Protein AF-A0ABD5DUY5-F1 (afdb_monomer_lite)

Secondary structure (DSSP, 8-state):
----TT-STHHHHHHHHHHHHHTT----HHHHHHHHHTTT-HHHHHHH-S-GGGHHHHHHHHHHHHHHHHHHHHHHHHH------EE--STTHHHHHHHHHHHHT--GGGEE-

InterPro domains:
  IPR048345 Plasmid segregation protein ParM, C-terminal domain [PF21523] (1-112)

Sequence (113 aa):
IYGDPKLGVSLVTDAVKLALARANTDTSSYNVDQIIINRHDEEYLTDNINDPDAVSEVKKVSNNSIERLTTRVLTPIDSFKGYSHAIVIGGGAPLVADAIRERMGLREDRFVV

pLDDT: mean 89.96, std 4.48, range [67.94, 95.25]

Organism: Acinetobacter baumannii (NCBI:txid470)

Foldseek 3Di:
DDDDPVADCVQLLVQLCVLLVVLVNNDDSVLSVVCLVCLVPPVVLCVRRPHNVSNVVSSVSNVVSLVVSQVVVVVVVVVDDDDQAEEQDDPCCVSHLVVSCVSVVHDPVRYHD

Radius of gyration: 15.84 Å; chains: 1; bounding box: 36×28×42 Å

Structure (mmCIF, N/CA/C/O backbone):
data_AF-A0ABD5DUY5-F1
#
_entry.id   AF-A0ABD5DUY5-F1
#
loop_
_atom_site.group_PDB
_atom_site.id
_atom_site.type_symbol
_atom_site.label_atom_id
_atom_site.label_alt_id
_atom_site.label_comp_id
_atom_site.label_asym_id
_atom_site.label_entity_id
_atom_site.label_seq_id
_atom_site.pdbx_PDB_ins_code
_atom_site.Cartn_x
_atom_site.Cartn_y
_atom_site.Cartn_z
_atom_site.occupancy
_atom_site.B_iso_or_equiv
_atom_site.auth_seq_id
_atom_site.auth_comp_id
_atom_site.auth_asym_id
_atom_site.auth_atom_id
_atom_site.pdbx_PDB_model_num
ATOM 1 N N . ILE A 1 1 ? -10.589 12.488 16.205 1.00 67.94 1 ILE A N 1
ATOM 2 C CA . ILE A 1 1 ? -10.183 12.048 14.848 1.00 67.94 1 ILE A CA 1
ATOM 3 C C . ILE A 1 1 ? -8.667 12.167 14.786 1.00 67.94 1 ILE A C 1
ATOM 5 O O . ILE A 1 1 ? -8.163 13.215 15.168 1.00 67.94 1 ILE A O 1
ATOM 9 N N . TYR A 1 2 ? -7.959 11.097 14.419 1.00 81.44 2 TYR A N 1
ATOM 10 C CA . TYR A 1 2 ? -6.500 11.086 14.252 1.00 81.44 2 TYR A CA 1
ATOM 11 C C . TYR A 1 2 ? -6.181 11.045 12.759 1.00 81.44 2 TYR A C 1
ATOM 13 O O . TYR A 1 2 ? -6.831 10.305 12.025 1.00 81.44 2 TYR A O 1
ATOM 21 N N . GLY A 1 3 ? -5.205 11.831 12.316 1.00 82.06 3 GLY A N 1
ATOM 22 C CA . GLY A 1 3 ? -4.737 11.828 10.936 1.00 82.06 3 GLY A CA 1
ATOM 23 C C . GLY A 1 3 ? -3.261 12.191 10.885 1.00 82.06 3 GLY A C 1
ATOM 24 O O . GLY A 1 3 ? -2.839 13.141 11.544 1.00 82.06 3 GLY A O 1
ATOM 25 N N . ASP A 1 4 ? -2.492 11.435 10.107 1.00 84.94 4 ASP A N 1
ATOM 26 C CA . ASP A 1 4 ? -1.086 11.721 9.833 1.00 84.94 4 ASP A CA 1
ATOM 27 C C . ASP A 1 4 ? -0.924 12.039 8.335 1.00 84.94 4 ASP A C 1
ATOM 29 O O . ASP A 1 4 ? -0.970 11.129 7.507 1.00 84.94 4 ASP A O 1
ATOM 33 N N . PRO A 1 5 ? -0.735 13.316 7.954 1.00 82.88 5 PRO A N 1
ATOM 34 C CA . PRO A 1 5 ? -0.595 13.709 6.553 1.00 82.88 5 PRO A CA 1
ATOM 35 C C . PRO A 1 5 ? 0.732 13.254 5.926 1.00 82.88 5 PRO A C 1
ATOM 37 O O . PRO A 1 5 ? 0.913 13.383 4.719 1.00 82.88 5 PRO A O 1
ATOM 40 N N . LYS A 1 6 ? 1.681 12.743 6.722 1.00 81.75 6 LYS A N 1
ATOM 41 C CA . LYS A 1 6 ? 2.965 12.213 6.237 1.00 81.75 6 LYS A CA 1
ATOM 42 C C . LYS A 1 6 ? 2.881 10.726 5.888 1.00 81.75 6 LYS A C 1
ATOM 44 O O . LYS A 1 6 ? 3.901 10.124 5.547 1.00 81.75 6 LYS A O 1
ATOM 49 N N . LEU A 1 7 ? 1.695 10.132 6.009 1.00 82.50 7 LEU A N 1
ATOM 50 C CA . LEU A 1 7 ? 1.420 8.727 5.768 1.00 82.50 7 LEU A CA 1
ATOM 51 C C . LEU A 1 7 ? 0.447 8.557 4.610 1.00 82.50 7 LEU A C 1
ATOM 53 O O . LEU A 1 7 ? -0.682 9.034 4.654 1.00 82.50 7 LEU A O 1
ATOM 57 N N . GLY A 1 8 ? 0.885 7.842 3.578 1.00 83.19 8 GLY A N 1
ATOM 58 C CA . GLY A 1 8 ? 0.062 7.572 2.411 1.00 83.19 8 GLY A CA 1
ATOM 59 C C . GLY A 1 8 ? 0.673 6.522 1.498 1.00 83.19 8 GLY A C 1
ATOM 60 O O . GLY A 1 8 ? 1.866 6.222 1.578 1.00 83.19 8 GLY A O 1
ATOM 61 N N . VAL A 1 9 ? -0.167 5.989 0.610 1.00 87.44 9 VAL A N 1
ATOM 62 C CA . VAL A 1 9 ? 0.222 5.010 -0.419 1.00 87.44 9 VAL A CA 1
ATOM 63 C C . VAL A 1 9 ? 1.268 5.583 -1.371 1.00 87.44 9 VAL A C 1
ATOM 65 O O . VAL A 1 9 ? 2.117 4.839 -1.845 1.00 87.44 9 VAL A O 1
ATOM 68 N N . SER A 1 10 ? 1.286 6.906 -1.566 1.00 88.31 10 SER A N 1
ATOM 69 C CA . SER A 1 10 ? 2.302 7.588 -2.374 1.00 88.31 10 SER A CA 1
ATOM 70 C C . SER A 1 10 ? 3.730 7.264 -1.936 1.00 88.31 10 SER A C 1
ATOM 72 O O . SER A 1 10 ? 4.600 7.161 -2.786 1.00 88.31 10 SER A O 1
ATOM 74 N N . LEU A 1 11 ? 3.978 6.996 -0.645 1.00 89.50 11 LEU A N 1
ATOM 75 C CA . LEU A 1 11 ? 5.296 6.553 -0.173 1.00 89.50 11 LEU A CA 1
ATOM 76 C C . LEU A 1 11 ? 5.729 5.220 -0.797 1.00 89.50 11 LEU A C 1
ATOM 78 O O . LEU A 1 11 ? 6.916 5.015 -1.041 1.00 89.50 11 LEU A O 1
ATOM 82 N N . VAL A 1 12 ? 4.776 4.314 -1.021 1.00 92.56 12 VAL A N 1
ATOM 83 C CA . VAL A 1 12 ? 5.012 3.019 -1.667 1.00 92.56 12 VAL A CA 1
ATOM 84 C C . VAL A 1 12 ? 5.177 3.229 -3.169 1.00 92.56 12 VAL A C 1
ATOM 86 O O . VAL A 1 12 ? 6.179 2.789 -3.730 1.00 92.56 12 VAL A O 1
ATOM 89 N N . THR A 1 13 ? 4.254 3.962 -3.802 1.00 92.19 13 THR A N 1
ATOM 90 C CA . THR A 1 13 ? 4.304 4.265 -5.241 1.00 92.19 13 THR A CA 1
ATOM 91 C C . THR A 1 13 ? 5.612 4.966 -5.624 1.00 92.19 13 THR A C 1
ATOM 93 O O . THR A 1 13 ? 6.276 4.539 -6.563 1.00 92.19 13 THR A O 1
ATOM 96 N N . ASP A 1 14 ? 6.057 5.973 -4.871 1.00 92.69 14 ASP A N 1
ATOM 97 C CA . ASP A 1 14 ? 7.295 6.709 -5.157 1.00 92.69 14 ASP A CA 1
ATOM 98 C C . ASP A 1 14 ? 8.547 5.829 -5.005 1.00 92.69 14 ASP A C 1
ATOM 100 O O . ASP A 1 14 ? 9.469 5.908 -5.821 1.00 92.69 14 ASP A O 1
ATOM 104 N N . ALA A 1 15 ? 8.581 4.958 -3.990 1.00 93.31 15 ALA A N 1
ATOM 105 C CA . ALA A 1 15 ? 9.703 4.049 -3.765 1.00 93.31 15 ALA A CA 1
ATOM 106 C C . ALA A 1 15 ? 9.834 3.015 -4.893 1.00 93.31 15 ALA A C 1
ATOM 108 O O . ALA A 1 15 ? 10.931 2.798 -5.412 1.00 93.31 15 ALA A O 1
ATOM 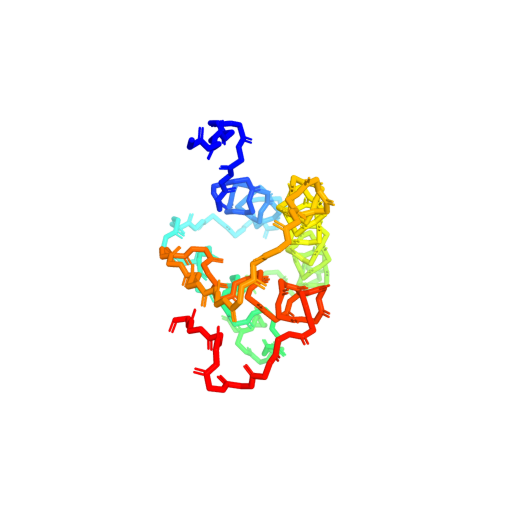109 N N . VAL A 1 16 ? 8.715 2.413 -5.306 1.00 93.38 16 VAL A N 1
ATOM 110 C CA . VAL A 1 16 ? 8.688 1.439 -6.405 1.00 93.38 16 VAL A CA 1
ATOM 111 C C . VAL A 1 16 ? 8.997 2.118 -7.736 1.00 93.38 16 VAL A C 1
ATOM 113 O O . VAL A 1 16 ? 9.802 1.602 -8.508 1.00 93.38 16 VAL A O 1
ATOM 116 N N . LYS A 1 17 ? 8.458 3.318 -7.982 1.00 93.06 17 LYS A N 1
ATOM 117 C CA . LYS A 1 17 ? 8.774 4.107 -9.177 1.00 93.06 17 LYS A CA 1
ATOM 118 C C . LYS A 1 17 ? 10.270 4.395 -9.293 1.00 93.06 17 LYS A C 1
ATOM 120 O O . LYS A 1 17 ? 10.837 4.257 -10.372 1.00 93.06 17 LYS A O 1
ATOM 125 N N . LEU A 1 18 ? 10.925 4.751 -8.187 1.00 92.50 18 LEU A N 1
ATOM 126 C CA . LEU A 1 18 ? 12.370 4.974 -8.164 1.00 92.50 18 LEU A CA 1
ATOM 127 C C . LEU A 1 18 ? 13.162 3.686 -8.436 1.00 92.50 18 LEU A C 1
ATOM 129 O O . LEU A 1 18 ? 14.183 3.738 -9.120 1.00 92.50 18 LEU A O 1
ATOM 133 N N . ALA A 1 19 ? 12.715 2.543 -7.909 1.00 92.19 19 ALA A N 1
ATOM 134 C CA . ALA A 1 19 ? 13.343 1.250 -8.181 1.00 92.19 19 ALA A CA 1
ATOM 135 C C . ALA A 1 19 ? 13.235 0.872 -9.668 1.00 92.19 19 ALA A C 1
ATOM 137 O O . ALA A 1 19 ? 14.232 0.492 -10.275 1.00 92.19 19 ALA A O 1
ATOM 138 N N . LEU A 1 20 ? 12.060 1.068 -10.269 1.00 90.56 20 LEU A N 1
ATOM 139 C CA . LEU A 1 20 ? 11.820 0.821 -11.692 1.00 90.56 20 LEU A CA 1
ATOM 140 C C . LEU A 1 20 ? 12.633 1.761 -12.591 1.00 90.56 20 LEU A C 1
ATOM 142 O O . LEU A 1 20 ? 13.252 1.309 -13.550 1.00 90.56 20 LEU A O 1
ATOM 146 N N . ALA A 1 21 ? 12.727 3.046 -12.242 1.00 90.06 21 ALA A N 1
ATOM 147 C CA . ALA A 1 21 ? 13.547 4.003 -12.984 1.00 90.06 21 ALA A CA 1
ATOM 148 C C . ALA A 1 21 ? 15.040 3.617 -12.983 1.00 90.06 21 ALA A C 1
ATOM 150 O O . ALA A 1 21 ? 15.718 3.747 -13.999 1.00 90.06 21 ALA A O 1
ATOM 151 N N . ARG A 1 22 ? 15.561 3.084 -11.865 1.00 87.69 22 ARG A N 1
ATOM 152 C CA . ARG A 1 22 ? 16.940 2.554 -11.787 1.00 87.69 22 ARG A CA 1
ATOM 153 C C . ARG A 1 22 ? 17.156 1.321 -12.663 1.00 87.69 22 ARG A C 1
ATOM 155 O O . ARG A 1 22 ? 18.275 1.094 -13.105 1.00 87.69 22 ARG A O 1
ATOM 162 N N . ALA A 1 23 ? 16.092 0.570 -12.918 1.00 85.44 23 ALA A N 1
ATOM 163 C CA . ALA A 1 23 ? 16.054 -0.587 -13.803 1.00 85.44 23 ALA A CA 1
ATOM 164 C C . ALA A 1 23 ? 15.762 -0.214 -15.271 1.00 85.44 23 ALA A C 1
ATOM 166 O O . ALA A 1 23 ? 15.303 -1.052 -16.043 1.00 85.44 23 ALA A O 1
ATOM 167 N N . ASN A 1 24 ? 15.927 1.063 -15.655 1.00 81.81 24 ASN A N 1
ATOM 168 C CA . ASN A 1 24 ? 15.567 1.595 -16.979 1.00 81.81 24 ASN A CA 1
ATOM 169 C C . ASN A 1 24 ? 14.120 1.274 -17.410 1.00 81.81 24 ASN A C 1
ATOM 171 O O . ASN A 1 24 ? 13.802 1.196 -18.598 1.00 81.81 24 ASN A O 1
ATOM 175 N N . THR A 1 25 ? 13.227 1.094 -16.436 1.00 80.38 25 THR A N 1
ATOM 176 C CA . THR A 1 25 ? 11.796 0.879 -16.642 1.00 80.38 25 THR A CA 1
ATOM 177 C C . THR A 1 25 ? 11.071 2.161 -16.247 1.00 80.38 25 THR A C 1
ATOM 179 O O . THR A 1 25 ? 10.512 2.283 -15.157 1.00 80.38 25 THR A O 1
ATOM 182 N N . ASP A 1 26 ? 11.124 3.162 -17.125 1.00 74.75 26 ASP A N 1
ATOM 183 C CA . ASP A 1 26 ? 10.376 4.403 -16.928 1.00 74.75 26 ASP A CA 1
ATOM 184 C C . ASP A 1 26 ? 8.889 4.146 -17.176 1.00 74.75 26 ASP A C 1
ATOM 186 O O . ASP A 1 26 ? 8.486 3.698 -18.250 1.00 74.75 26 ASP A O 1
ATOM 190 N N . THR A 1 27 ? 8.055 4.396 -16.166 1.00 79.38 27 THR A N 1
ATOM 191 C CA . THR A 1 27 ? 6.647 4.005 -16.226 1.00 79.38 27 THR A CA 1
ATOM 192 C C . THR A 1 27 ? 5.714 4.998 -15.531 1.00 79.38 27 THR A C 1
ATOM 194 O O . THR A 1 27 ? 6.110 5.808 -14.686 1.00 79.38 27 THR A O 1
ATOM 197 N N . SER A 1 28 ? 4.443 4.967 -15.931 1.00 82.88 28 SER A N 1
ATOM 198 C CA . SER A 1 28 ? 3.396 5.823 -15.369 1.00 82.88 28 SER A CA 1
ATOM 199 C C . SER A 1 28 ? 3.040 5.395 -13.943 1.00 82.88 28 SER A C 1
ATOM 201 O O . SER A 1 28 ? 3.175 4.224 -13.599 1.00 82.88 28 SER A O 1
ATOM 203 N N . SER A 1 29 ? 2.519 6.308 -13.115 1.00 85.06 29 SER A N 1
ATOM 204 C CA . SER A 1 29 ? 2.070 5.950 -11.757 1.00 85.06 29 SER A CA 1
ATOM 205 C C . SER A 1 29 ? 1.009 4.842 -11.765 1.00 85.06 29 SER A C 1
ATOM 207 O O . SER A 1 29 ? 1.037 3.979 -10.900 1.00 85.06 29 SER A O 1
ATOM 209 N N . TYR A 1 30 ? 0.144 4.809 -12.785 1.00 86.62 30 TYR A N 1
ATOM 210 C CA . TYR A 1 30 ? -0.835 3.735 -12.961 1.00 86.62 30 TYR A CA 1
ATOM 211 C C . TYR A 1 30 ? -0.165 2.358 -13.081 1.00 86.62 30 TYR A C 1
ATOM 213 O O . TYR A 1 30 ? -0.556 1.418 -12.397 1.00 86.62 30 TYR A O 1
ATOM 221 N N . ASN A 1 31 ? 0.878 2.244 -13.906 1.00 87.88 31 ASN A N 1
ATOM 222 C CA . ASN A 1 31 ? 1.612 0.988 -14.074 1.00 87.88 31 ASN A CA 1
ATOM 223 C C . ASN A 1 31 ? 2.379 0.600 -12.802 1.00 87.88 31 ASN A C 1
ATOM 225 O O . ASN A 1 31 ? 2.438 -0.577 -12.461 1.00 87.88 31 ASN A O 1
ATOM 229 N N . VAL A 1 32 ? 2.931 1.580 -12.075 1.00 91.50 32 VAL A N 1
ATOM 230 C CA . VAL A 1 32 ? 3.551 1.331 -10.762 1.00 91.50 32 VAL A CA 1
ATOM 231 C C . VAL A 1 32 ? 2.535 0.737 -9.790 1.00 91.50 32 VAL A C 1
ATOM 233 O O . VAL A 1 32 ? 2.838 -0.242 -9.111 1.00 91.50 32 VAL A O 1
ATOM 236 N N . ASP A 1 33 ? 1.323 1.287 -9.745 1.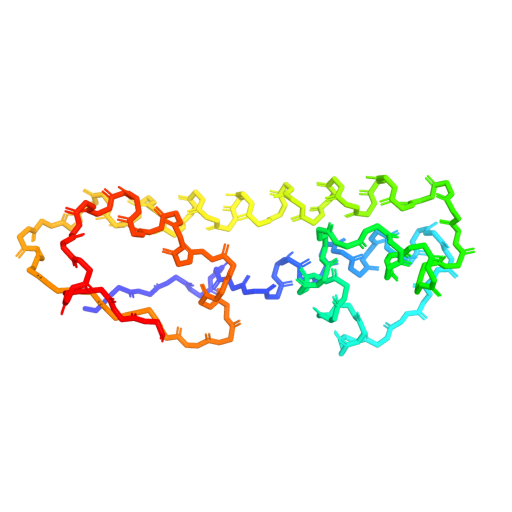00 90.50 33 ASP A N 1
ATOM 237 C CA . ASP A 1 33 ? 0.270 0.775 -8.872 1.00 90.50 33 ASP A CA 1
ATOM 238 C C . ASP A 1 33 ? -0.132 -0.656 -9.265 1.00 90.50 33 ASP A C 1
ATOM 240 O O . ASP A 1 33 ? -0.311 -1.494 -8.384 1.00 90.50 33 ASP A O 1
ATOM 244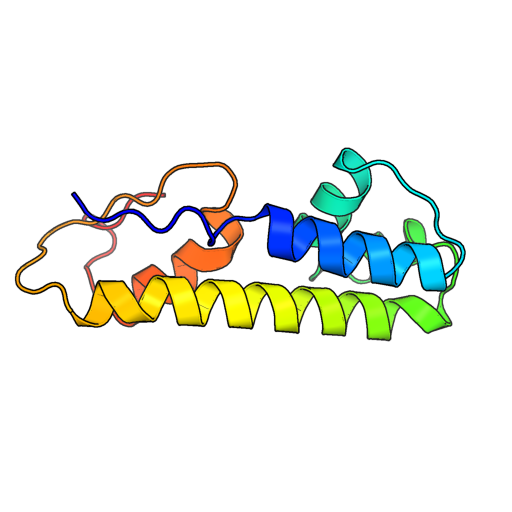 N N . GLN A 1 34 ? -0.183 -0.990 -10.562 1.00 91.81 34 GLN A N 1
ATOM 245 C CA . GLN A 1 34 ? -0.418 -2.373 -11.003 1.00 91.81 34 GLN A CA 1
ATOM 246 C C . GLN A 1 34 ? 0.702 -3.330 -10.573 1.00 91.81 34 GLN A C 1
ATOM 248 O O . GLN A 1 34 ? 0.420 -4.443 -10.133 1.00 91.81 34 GLN A O 1
ATOM 253 N N . ILE A 1 35 ? 1.962 -2.894 -10.627 1.00 92.75 35 ILE A N 1
ATOM 254 C CA . ILE A 1 35 ? 3.110 -3.661 -10.119 1.00 92.75 35 ILE A CA 1
ATOM 255 C C . ILE A 1 35 ? 2.995 -3.880 -8.601 1.00 92.75 35 ILE A C 1
ATOM 257 O O . ILE A 1 35 ? 3.288 -4.965 -8.105 1.00 92.75 35 ILE A O 1
ATOM 261 N N . ILE A 1 36 ? 2.534 -2.878 -7.846 1.00 92.75 36 ILE A N 1
ATOM 262 C CA . ILE A 1 36 ? 2.317 -2.990 -6.394 1.00 92.75 36 ILE A CA 1
ATOM 263 C C . ILE A 1 36 ? 1.169 -3.957 -6.075 1.00 92.75 36 ILE A C 1
ATOM 265 O O . ILE A 1 36 ? 1.285 -4.774 -5.154 1.00 92.75 36 ILE A O 1
ATOM 269 N N . ILE A 1 37 ? 0.065 -3.872 -6.820 1.00 91.62 37 ILE A N 1
ATOM 270 C CA . ILE A 1 37 ? -1.107 -4.743 -6.662 1.00 91.62 37 ILE A CA 1
ATOM 271 C C . ILE A 1 37 ? -0.719 -6.199 -6.948 1.00 91.62 37 ILE A C 1
ATOM 273 O O . ILE A 1 37 ? -0.973 -7.068 -6.116 1.00 91.62 37 ILE A O 1
ATOM 277 N N . ASN A 1 38 ? -0.018 -6.444 -8.056 1.00 93.25 38 ASN A N 1
ATOM 278 C CA . ASN A 1 38 ? 0.381 -7.777 -8.516 1.00 93.25 38 ASN A CA 1
ATOM 279 C C . ASN A 1 38 ? 1.772 -8.208 -8.011 1.00 93.25 38 ASN A C 1
ATOM 281 O O . ASN A 1 38 ? 2.381 -9.117 -8.558 1.00 93.25 38 ASN A O 1
ATOM 285 N N . ARG A 1 39 ? 2.292 -7.601 -6.937 1.00 92.00 39 ARG A N 1
ATOM 286 C CA . ARG A 1 39 ? 3.658 -7.846 -6.412 1.00 92.00 39 ARG A CA 1
ATOM 287 C C . ARG A 1 39 ? 3.978 -9.302 -6.028 1.00 92.00 39 ARG A C 1
ATOM 289 O O . ARG A 1 39 ? 5.138 -9.635 -5.782 1.00 92.00 39 ARG A O 1
ATOM 296 N N . HIS A 1 40 ? 2.955 -10.140 -5.888 1.00 91.44 40 HIS A N 1
ATOM 297 C CA . HIS A 1 40 ? 3.082 -11.559 -5.557 1.00 91.44 40 HIS A CA 1
ATOM 298 C C . HIS A 1 40 ? 3.039 -12.471 -6.793 1.00 91.44 40 HIS A C 1
ATOM 300 O O . HIS A 1 40 ? 3.332 -13.656 -6.663 1.00 91.44 4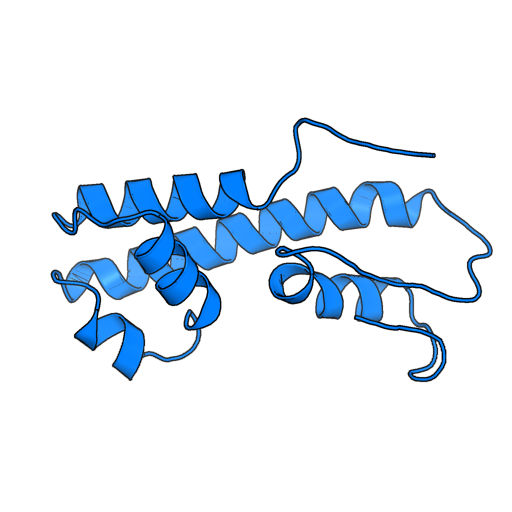0 HIS A O 1
ATOM 306 N N . ASP A 1 41 ? 2.712 -11.928 -7.965 1.00 93.69 41 ASP A N 1
ATOM 307 C CA . ASP A 1 41 ? 2.654 -12.638 -9.238 1.00 93.69 41 ASP A CA 1
ATOM 308 C C . ASP A 1 41 ? 3.996 -12.477 -9.970 1.00 93.69 41 ASP A C 1
ATOM 310 O O . ASP A 1 41 ? 4.327 -11.401 -10.464 1.00 93.69 41 ASP A O 1
ATOM 314 N N . GLU A 1 42 ? 4.822 -13.527 -9.972 1.00 91.31 42 GLU A N 1
ATOM 315 C CA . GLU A 1 42 ? 6.139 -13.459 -10.618 1.00 91.31 42 GLU A CA 1
ATOM 316 C C . GLU A 1 42 ? 6.049 -13.328 -12.134 1.00 91.31 42 GLU A C 1
ATOM 318 O O . GLU A 1 42 ? 6.832 -12.576 -12.708 1.00 91.31 42 GLU A O 1
ATOM 323 N N . GLU A 1 43 ? 5.094 -14.010 -12.764 1.00 92.56 43 GLU A N 1
ATOM 324 C CA . GLU A 1 43 ? 4.910 -13.975 -14.214 1.00 92.56 43 GLU A CA 1
ATOM 325 C C . GLU A 1 43 ? 4.531 -12.558 -14.648 1.00 92.56 43 GLU A C 1
ATOM 327 O O . GLU A 1 43 ? 5.195 -11.965 -15.498 1.00 92.56 43 GLU A O 1
ATOM 332 N N . TYR A 1 44 ? 3.570 -11.947 -13.946 1.00 93.50 44 TYR A N 1
ATOM 333 C CA . TYR A 1 44 ? 3.198 -10.556 -14.182 1.00 93.50 44 TYR A CA 1
ATOM 334 C C . TYR A 1 44 ? 4.389 -9.603 -14.031 1.00 93.50 44 TYR A C 1
ATOM 336 O O . TYR A 1 44 ? 4.573 -8.698 -14.845 1.00 93.50 44 TYR A O 1
ATOM 344 N N . LEU A 1 45 ? 5.206 -9.766 -12.989 1.00 92.12 45 LEU A N 1
ATOM 345 C CA . LEU A 1 45 ? 6.341 -8.874 -12.756 1.00 92.12 45 LEU A CA 1
ATOM 346 C C . LEU A 1 45 ? 7.431 -9.028 -13.815 1.00 92.12 45 LEU A C 1
ATOM 348 O O . LEU A 1 45 ? 7.959 -8.017 -14.271 1.00 92.12 45 LEU A O 1
ATOM 352 N N . THR A 1 46 ? 7.755 -10.254 -14.219 1.00 91.31 46 THR A N 1
ATOM 353 C CA . THR A 1 46 ? 8.738 -10.509 -15.277 1.00 91.31 46 THR A CA 1
ATOM 354 C C . THR A 1 46 ? 8.266 -9.978 -16.631 1.00 91.31 46 THR A C 1
ATOM 356 O O . THR A 1 46 ? 9.077 -9.433 -17.373 1.00 91.31 46 THR A O 1
ATOM 359 N N . ASP A 1 47 ? 6.966 -10.047 -16.924 1.00 90.81 47 ASP A N 1
ATOM 360 C CA . ASP A 1 47 ? 6.402 -9.535 -18.179 1.00 90.81 47 ASP A CA 1
ATOM 361 C C . ASP A 1 47 ? 6.315 -8.000 -18.232 1.00 90.81 47 ASP A C 1
ATOM 363 O O . ASP A 1 47 ? 6.305 -7.410 -19.314 1.00 90.81 47 ASP A O 1
ATOM 367 N N . ASN A 1 48 ? 6.231 -7.336 -17.074 1.00 89.19 48 ASN A N 1
ATOM 368 C CA . ASN A 1 48 ? 6.000 -5.888 -16.981 1.00 89.19 48 ASN A CA 1
ATOM 369 C C . ASN A 1 48 ? 7.230 -5.081 -16.528 1.00 89.19 48 ASN A C 1
ATOM 371 O O . ASN A 1 48 ? 7.178 -3.847 -16.512 1.00 89.19 48 ASN A O 1
ATOM 375 N N . ILE A 1 49 ? 8.330 -5.740 -16.157 1.00 88.12 49 ILE A N 1
ATOM 376 C CA . ILE A 1 49 ? 9.604 -5.105 -15.803 1.00 88.12 49 ILE A CA 1
ATOM 377 C C . ILE A 1 49 ? 10.621 -5.435 -16.896 1.00 88.12 49 ILE A C 1
ATOM 379 O O . ILE A 1 49 ? 10.938 -6.595 -17.128 1.00 88.12 49 ILE A O 1
ATOM 383 N N . ASN A 1 50 ? 11.164 -4.403 -17.550 1.00 85.19 50 ASN A N 1
ATOM 384 C CA . ASN A 1 50 ? 12.038 -4.582 -18.716 1.00 85.19 50 ASN A CA 1
ATOM 385 C C . ASN A 1 50 ? 13.366 -5.278 -18.383 1.00 85.19 50 ASN A C 1
ATOM 387 O O . ASN A 1 50 ? 13.967 -5.894 -19.260 1.00 85.19 50 ASN A O 1
ATOM 391 N N . ASP A 1 51 ? 13.845 -5.122 -17.148 1.00 86.31 51 ASP A N 1
ATOM 392 C CA . ASP A 1 51 ? 15.092 -5.700 -16.653 1.00 86.31 51 ASP A CA 1
ATOM 393 C C . ASP A 1 51 ? 14.796 -6.893 -15.719 1.00 86.31 51 ASP A C 1
ATOM 395 O O . ASP A 1 51 ? 14.378 -6.682 -14.572 1.00 86.31 51 ASP A O 1
ATOM 399 N N . PRO A 1 52 ? 15.018 -8.144 -16.172 1.00 85.12 52 PRO A N 1
ATOM 400 C CA . PRO A 1 52 ? 14.780 -9.339 -15.364 1.00 85.12 52 PRO A CA 1
ATOM 401 C C . PRO A 1 52 ? 15.592 -9.369 -14.064 1.00 85.12 52 PRO A C 1
ATOM 403 O O . PRO A 1 52 ? 15.098 -9.857 -13.044 1.00 85.12 52 PRO A O 1
ATOM 406 N N . ASP A 1 53 ? 16.804 -8.806 -14.065 1.00 87.88 53 ASP A N 1
ATOM 407 C CA . ASP A 1 53 ? 17.680 -8.796 -12.889 1.00 87.88 53 ASP A CA 1
ATOM 408 C C . ASP A 1 53 ? 17.170 -7.818 -11.815 1.00 87.88 53 ASP A C 1
ATOM 410 O O . ASP A 1 53 ? 17.453 -7.969 -10.621 1.00 87.88 53 ASP A O 1
ATOM 414 N N . ALA A 1 54 ? 16.349 -6.841 -12.210 1.00 88.69 54 ALA A N 1
ATOM 415 C CA . ALA A 1 54 ? 15.759 -5.862 -11.307 1.00 88.69 54 ALA A CA 1
ATOM 416 C C . ALA A 1 54 ? 14.471 -6.338 -10.620 1.00 88.69 54 ALA A C 1
ATOM 418 O O . ALA A 1 54 ? 14.090 -5.759 -9.599 1.00 88.69 54 ALA A O 1
ATOM 419 N N . VAL A 1 55 ? 13.807 -7.390 -11.120 1.00 91.44 55 VAL A N 1
ATOM 420 C CA . VAL A 1 55 ? 12.526 -7.888 -10.576 1.00 91.44 55 VAL A CA 1
ATOM 421 C C . VAL A 1 55 ? 12.633 -8.172 -9.075 1.00 91.44 55 VAL A C 1
ATOM 423 O O . VAL A 1 55 ? 11.791 -7.735 -8.287 1.00 91.44 55 VAL A O 1
ATOM 426 N N . SER A 1 56 ? 13.707 -8.846 -8.656 1.00 92.19 56 SER A N 1
ATOM 427 C CA . SER A 1 56 ? 13.951 -9.178 -7.247 1.00 92.19 56 SER A CA 1
ATOM 428 C C . SER A 1 56 ? 14.096 -7.926 -6.370 1.00 92.19 56 SER A C 1
ATOM 430 O O . SER A 1 56 ? 13.509 -7.840 -5.286 1.00 92.19 56 SER A O 1
ATOM 432 N N . GLU A 1 57 ? 14.816 -6.912 -6.854 1.00 92.75 57 GLU A N 1
ATOM 433 C CA . GLU A 1 57 ? 15.013 -5.662 -6.116 1.00 92.75 57 GLU A CA 1
ATOM 434 C C . GLU A 1 57 ? 13.718 -4.838 -6.050 1.00 92.75 57 GLU A C 1
ATOM 436 O O . GLU A 1 57 ? 13.375 -4.321 -4.986 1.00 92.75 57 GLU A O 1
ATOM 441 N N . VAL A 1 58 ? 12.938 -4.772 -7.134 1.00 92.62 58 VAL A N 1
ATOM 442 C CA . VAL A 1 58 ? 11.630 -4.092 -7.149 1.00 92.62 58 VAL A CA 1
ATOM 443 C C . VAL A 1 58 ? 10.664 -4.749 -6.161 1.00 92.62 58 VAL A C 1
ATOM 445 O O . VAL A 1 58 ? 10.032 -4.048 -5.364 1.00 92.62 58 VAL A O 1
ATOM 448 N N . LYS A 1 59 ? 10.595 -6.088 -6.138 1.00 94.25 59 LYS A N 1
ATOM 449 C CA . LYS A 1 59 ? 9.800 -6.843 -5.152 1.00 94.25 59 LYS A CA 1
ATOM 450 C C . LYS A 1 59 ? 10.212 -6.500 -3.727 1.00 94.25 59 LYS A C 1
ATOM 452 O O . LYS A 1 59 ? 9.365 -6.209 -2.882 1.00 94.25 59 LYS A O 1
ATOM 457 N N . LYS A 1 60 ? 11.518 -6.494 -3.459 1.00 94.75 60 LYS A N 1
ATOM 458 C CA . LYS A 1 60 ? 12.071 -6.164 -2.145 1.00 94.75 60 LYS A CA 1
ATOM 459 C C . LYS A 1 60 ? 11.729 -4.736 -1.721 1.00 94.75 60 LYS A C 1
ATOM 461 O O . LYS A 1 60 ? 11.285 -4.531 -0.593 1.00 94.75 60 LYS A O 1
ATOM 466 N N . VAL A 1 61 ? 11.893 -3.751 -2.605 1.00 95.12 61 VAL A N 1
ATOM 467 C CA . VAL A 1 61 ? 11.544 -2.348 -2.327 1.00 95.12 61 VAL A CA 1
ATOM 468 C C . VAL A 1 61 ? 10.048 -2.197 -2.053 1.00 95.12 61 VAL A C 1
ATOM 470 O O . VAL A 1 61 ? 9.679 -1.521 -1.090 1.00 95.12 61 VAL A O 1
ATOM 473 N N . SER A 1 62 ? 9.197 -2.847 -2.849 1.00 93.81 62 SER A N 1
ATOM 474 C CA . SER A 1 62 ? 7.743 -2.851 -2.662 1.00 93.81 62 SER A CA 1
ATOM 475 C C . SER A 1 62 ? 7.357 -3.409 -1.287 1.00 93.81 62 SER A C 1
ATOM 477 O O . SER A 1 62 ? 6.728 -2.709 -0.491 1.00 93.81 62 SER A O 1
ATOM 479 N N . ASN A 1 63 ? 7.838 -4.610 -0.947 1.00 94.31 63 ASN A N 1
ATOM 480 C CA . ASN A 1 63 ? 7.554 -5.262 0.333 1.00 94.31 63 ASN A CA 1
ATOM 481 C C . ASN A 1 63 ? 8.033 -4.431 1.530 1.00 94.31 63 ASN A C 1
ATOM 483 O O . ASN A 1 63 ? 7.251 -4.179 2.444 1.00 94.31 63 ASN A O 1
ATOM 487 N N . ASN A 1 64 ? 9.267 -3.919 1.497 1.00 95.25 64 ASN A N 1
ATOM 488 C CA . ASN A 1 64 ? 9.805 -3.083 2.576 1.00 95.25 64 ASN A CA 1
ATOM 489 C C . ASN A 1 64 ? 9.004 -1.782 2.755 1.00 95.25 64 ASN A C 1
ATOM 491 O O . ASN A 1 64 ? 8.834 -1.281 3.869 1.00 95.25 64 ASN A O 1
ATOM 495 N N . SER A 1 65 ? 8.520 -1.203 1.653 1.00 94.38 65 SER A N 1
ATOM 496 C CA . SER A 1 65 ? 7.751 0.044 1.688 1.00 94.38 65 SER A CA 1
ATOM 497 C C . SER A 1 65 ? 6.347 -0.184 2.252 1.00 94.38 65 SER A C 1
ATOM 499 O O . SER A 1 65 ? 5.879 0.619 3.062 1.00 94.38 65 SER A O 1
ATOM 501 N N . ILE A 1 66 ? 5.707 -1.300 1.888 1.00 94.62 66 ILE A N 1
ATOM 502 C CA . ILE A 1 66 ? 4.420 -1.738 2.444 1.00 94.62 66 ILE A CA 1
ATOM 503 C C . ILE A 1 66 ? 4.560 -2.096 3.925 1.00 94.62 66 ILE A C 1
ATOM 505 O O . ILE A 1 66 ? 3.721 -1.690 4.727 1.00 94.62 66 ILE A O 1
ATOM 509 N N . GLU A 1 67 ? 5.630 -2.785 4.323 1.00 94.50 67 GLU A N 1
ATOM 510 C CA . GLU A 1 67 ? 5.902 -3.096 5.729 1.00 94.50 67 GLU A CA 1
ATOM 511 C C . GLU A 1 67 ? 6.059 -1.810 6.549 1.00 94.50 67 GLU A C 1
ATOM 513 O O . GLU A 1 67 ? 5.408 -1.637 7.579 1.00 94.50 67 GLU A O 1
ATOM 518 N N . ARG A 1 68 ? 6.831 -0.838 6.047 1.00 93.62 68 ARG A N 1
ATOM 519 C CA . ARG A 1 68 ? 6.994 0.467 6.702 1.00 93.62 68 ARG A CA 1
ATOM 520 C C . ARG A 1 68 ? 5.675 1.233 6.816 1.00 93.62 68 ARG A C 1
ATOM 522 O O . ARG A 1 68 ? 5.428 1.860 7.851 1.00 93.62 68 ARG A O 1
ATOM 529 N N . LEU A 1 69 ? 4.848 1.219 5.767 1.00 93.50 69 LEU A N 1
ATOM 530 C CA . LEU A 1 69 ? 3.503 1.799 5.799 1.00 93.50 69 LEU A CA 1
ATOM 531 C C . LEU A 1 69 ? 2.658 1.106 6.876 1.00 93.50 69 LEU A C 1
ATOM 533 O O . LEU A 1 69 ? 2.075 1.778 7.724 1.00 93.50 69 LEU A O 1
ATOM 537 N N . THR A 1 70 ? 2.677 -0.224 6.894 1.00 94.56 70 THR A N 1
ATOM 538 C CA . THR A 1 70 ? 1.958 -1.064 7.853 1.00 94.56 70 THR A CA 1
ATOM 539 C C . THR A 1 70 ? 2.359 -0.740 9.286 1.00 94.56 70 THR A C 1
ATOM 541 O O . THR A 1 70 ? 1.500 -0.390 10.088 1.00 94.56 70 THR A O 1
ATOM 544 N N . THR A 1 71 ? 3.654 -0.748 9.622 1.00 93.31 71 THR A N 1
ATOM 545 C CA . THR A 1 71 ? 4.136 -0.414 10.975 1.00 93.31 71 THR A CA 1
ATOM 546 C C . THR A 1 71 ? 3.610 0.939 11.443 1.00 93.31 71 THR A C 1
ATOM 548 O O . THR A 1 71 ? 3.159 1.094 12.580 1.00 93.31 71 THR A O 1
ATOM 551 N N . ARG A 1 72 ? 3.645 1.935 10.558 1.00 92.38 72 ARG A N 1
ATOM 552 C CA . ARG A 1 72 ? 3.204 3.289 10.878 1.00 92.38 72 ARG A CA 1
ATOM 553 C C . ARG A 1 72 ? 1.685 3.414 11.011 1.00 92.38 72 ARG A C 1
ATOM 555 O O . ARG A 1 72 ? 1.242 4.267 11.768 1.00 92.38 72 ARG A O 1
ATOM 562 N N . VAL A 1 73 ? 0.906 2.576 10.326 1.00 92.19 73 VAL A N 1
ATOM 563 C CA . VAL A 1 73 ? -0.552 2.478 10.509 1.00 92.19 73 VAL A CA 1
ATOM 564 C C . VAL A 1 73 ? -0.898 1.739 11.805 1.00 92.19 73 VAL A C 1
ATOM 566 O O . VAL A 1 73 ? -1.795 2.164 12.528 1.00 92.19 73 VAL A O 1
ATOM 569 N N . LEU A 1 74 ? -0.162 0.681 12.152 1.00 92.88 74 LEU A N 1
ATOM 570 C CA . LEU A 1 74 ? -0.397 -0.100 13.372 1.00 92.88 74 LEU A CA 1
ATOM 571 C C . LEU A 1 74 ? -0.026 0.656 14.653 1.00 92.88 74 LEU A C 1
ATOM 573 O O . LEU A 1 74 ? -0.708 0.523 15.666 1.00 92.88 74 LEU A O 1
ATOM 577 N N . THR A 1 75 ? 1.011 1.493 14.603 1.00 91.94 75 THR A N 1
ATOM 578 C CA . THR A 1 75 ? 1.483 2.275 15.759 1.00 91.94 75 THR A CA 1
ATOM 579 C C . THR A 1 75 ? 0.366 3.099 16.432 1.00 91.94 75 THR A C 1
ATOM 581 O O . THR A 1 75 ? 0.182 2.976 17.643 1.00 91.94 75 THR A O 1
ATOM 584 N N . PRO A 1 76 ? -0.419 3.928 15.714 1.00 89.19 76 PRO A N 1
ATOM 585 C CA . PRO A 1 76 ? -1.542 4.634 16.318 1.00 89.19 76 PRO A CA 1
ATOM 586 C C . PRO A 1 76 ? -2.689 3.691 16.700 1.00 89.19 76 PRO A C 1
ATOM 588 O O . PRO A 1 76 ? -3.332 3.948 17.714 1.00 89.19 76 PRO A O 1
ATOM 591 N N . ILE A 1 77 ? -2.933 2.592 15.972 1.00 89.88 77 ILE A N 1
ATOM 592 C CA . ILE A 1 77 ? -3.976 1.603 16.319 1.00 89.88 77 ILE A CA 1
ATOM 593 C C . ILE A 1 77 ? -3.759 1.034 17.727 1.00 89.88 77 ILE A C 1
ATOM 595 O O . ILE A 1 77 ? -4.718 0.928 18.494 1.00 89.88 77 ILE A O 1
ATOM 599 N N . ASP A 1 78 ? -2.508 0.757 18.104 1.00 89.19 78 ASP A N 1
ATOM 600 C CA . ASP A 1 78 ? -2.155 0.251 19.437 1.00 89.19 78 ASP A CA 1
ATOM 601 C C . ASP A 1 78 ? -2.542 1.217 20.573 1.00 89.19 78 ASP A C 1
ATOM 603 O O . ASP A 1 78 ? -2.811 0.782 21.703 1.00 89.19 78 ASP A O 1
ATOM 607 N N . SER A 1 79 ? -2.600 2.522 20.278 1.00 88.81 79 SER A N 1
ATOM 608 C CA . SER A 1 79 ? -2.996 3.563 21.234 1.00 88.81 79 SER A CA 1
ATOM 609 C C . SER A 1 79 ? -4.509 3.633 21.461 1.00 88.81 79 SER A C 1
ATOM 611 O O . SER A 1 79 ? -4.951 4.056 22.531 1.00 88.81 79 SER A O 1
ATOM 613 N N . PHE A 1 80 ? -5.315 3.179 20.498 1.00 88.19 80 PHE A N 1
ATOM 614 C CA . PHE A 1 80 ? -6.764 3.115 20.656 1.00 88.19 80 PHE A CA 1
ATOM 615 C C . PHE A 1 80 ? -7.156 1.885 21.487 1.00 88.19 80 PHE A C 1
ATOM 617 O O . PHE A 1 80 ? -6.510 0.837 21.441 1.00 88.19 80 PHE A O 1
ATOM 624 N N . LYS A 1 81 ? -8.238 2.006 22.263 1.00 86.06 81 LYS A N 1
ATOM 625 C CA . LYS A 1 81 ? -8.799 0.927 23.091 1.00 86.06 81 LYS A CA 1
ATOM 626 C C . LYS A 1 81 ? -10.316 0.883 22.943 1.00 86.06 81 LYS A C 1
ATOM 628 O O . LYS A 1 81 ? -10.942 1.903 22.668 1.00 86.06 81 LYS A O 1
ATOM 633 N N . GLY A 1 82 ? -10.898 -0.296 23.162 1.00 86.88 82 GLY A N 1
ATOM 634 C CA . GLY A 1 82 ? -12.352 -0.479 23.237 1.00 86.88 82 GLY A CA 1
ATOM 635 C C . GLY A 1 82 ? -13.092 -0.454 21.896 1.00 86.88 82 GLY A C 1
ATOM 636 O O . GLY A 1 82 ? -14.314 -0.322 21.888 1.00 86.88 82 GLY A O 1
ATOM 637 N N . TYR A 1 83 ? -12.393 -0.582 20.766 1.00 87.44 83 TYR A N 1
ATOM 638 C CA . TYR A 1 83 ? -13.046 -0.738 19.466 1.00 87.44 83 TYR A CA 1
ATOM 639 C C . TYR A 1 83 ? -13.756 -2.093 19.373 1.00 87.44 83 TYR A C 1
ATOM 641 O O . TYR A 1 83 ? -13.187 -3.137 19.682 1.00 87.44 83 TYR A O 1
ATOM 649 N N . SER A 1 84 ? -15.016 -2.065 18.937 1.00 90.00 84 SER A N 1
ATOM 650 C CA . SER A 1 84 ? -15.828 -3.261 18.691 1.00 90.00 84 SER A CA 1
ATOM 651 C C . SER A 1 84 ? -15.919 -3.619 17.209 1.00 90.00 84 SER A C 1
ATOM 653 O O . SER A 1 84 ? -16.187 -4.775 16.899 1.00 90.00 84 SER A O 1
ATOM 655 N N . HIS A 1 85 ? -15.697 -2.642 16.326 1.00 92.88 85 HIS A N 1
ATOM 656 C CA . HIS A 1 85 ? -15.784 -2.758 14.872 1.00 92.88 85 HIS A CA 1
ATOM 657 C C . HIS A 1 85 ? -14.688 -1.914 14.218 1.00 92.88 85 HIS A C 1
ATOM 659 O O . HIS A 1 85 ? -14.271 -0.895 14.778 1.00 92.88 85 HIS A O 1
ATOM 665 N N . ALA A 1 86 ? -14.260 -2.320 13.027 1.00 92.56 86 ALA A N 1
ATOM 666 C CA . ALA A 1 86 ? -13.306 -1.594 12.203 1.00 92.56 86 ALA A CA 1
ATOM 667 C C . ALA A 1 86 ? -13.760 -1.579 10.744 1.00 92.56 86 ALA A C 1
ATOM 669 O O . ALA A 1 86 ? -14.272 -2.573 10.231 1.00 92.56 86 ALA A O 1
ATOM 670 N N . ILE A 1 87 ? -13.547 -0.445 10.083 1.00 93.69 87 ILE A N 1
ATOM 671 C CA . ILE A 1 87 ? -13.772 -0.285 8.649 1.00 93.69 87 ILE A CA 1
ATOM 672 C C . ILE A 1 87 ? -12.499 0.338 8.076 1.00 93.69 87 ILE A C 1
ATOM 674 O O . ILE A 1 87 ? -12.093 1.416 8.518 1.00 93.69 87 ILE A O 1
ATOM 678 N N . VAL A 1 88 ? -11.854 -0.343 7.131 1.00 93.12 88 VAL A N 1
ATOM 679 C CA . VAL A 1 88 ? -10.643 0.125 6.448 1.00 93.12 88 VAL A CA 1
ATOM 680 C C . VAL A 1 88 ? -11.037 0.573 5.049 1.00 93.12 88 VAL A C 1
ATOM 682 O O . VAL A 1 88 ? -11.403 -0.245 4.225 1.00 93.12 88 VAL A O 1
ATOM 685 N N . ILE A 1 89 ? -10.962 1.873 4.775 1.00 92.50 89 ILE A N 1
ATOM 686 C CA . ILE A 1 89 ? -11.391 2.456 3.495 1.00 92.50 89 ILE A CA 1
ATOM 687 C C . ILE A 1 89 ? -10.231 3.123 2.750 1.00 92.50 89 ILE A C 1
ATOM 689 O O . ILE A 1 89 ? -9.204 3.465 3.339 1.00 92.50 89 ILE A O 1
ATOM 693 N N . GLY A 1 90 ? -10.437 3.382 1.457 1.00 89.50 90 GLY A N 1
ATOM 694 C CA . GLY A 1 90 ? -9.503 4.108 0.592 1.00 89.50 90 GLY A CA 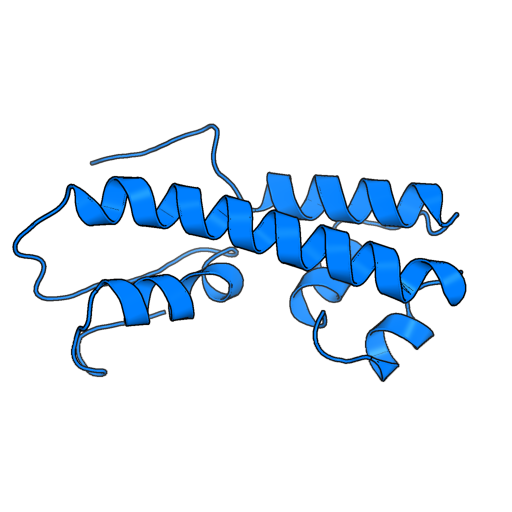1
ATOM 695 C C . GLY A 1 90 ? -8.578 3.195 -0.219 1.00 89.50 90 GLY A C 1
ATOM 696 O O . GLY A 1 90 ? -8.480 1.999 0.030 1.00 89.50 90 GLY A O 1
ATOM 697 N N . GLY A 1 91 ? -7.874 3.768 -1.202 1.00 86.50 91 GLY A N 1
ATOM 698 C CA . GLY A 1 91 ? -7.085 2.991 -2.175 1.00 86.50 91 GLY A CA 1
ATOM 699 C C . GLY A 1 91 ? -5.924 2.184 -1.579 1.00 86.50 91 GLY A C 1
ATOM 700 O O . GLY A 1 91 ? -5.488 1.207 -2.171 1.00 86.50 91 GLY A O 1
ATOM 701 N N . GLY A 1 92 ? -5.443 2.560 -0.390 1.00 88.44 92 GLY A N 1
ATOM 702 C CA . GLY A 1 92 ? -4.392 1.832 0.326 1.00 88.44 92 GLY A CA 1
ATOM 703 C C . GLY A 1 92 ? -4.882 0.682 1.194 1.00 88.44 92 GLY A C 1
ATOM 704 O O . GLY A 1 92 ? -4.050 -0.045 1.733 1.00 88.44 92 GLY A O 1
ATOM 705 N N . ALA A 1 93 ? -6.198 0.517 1.355 1.00 91.69 93 ALA A N 1
ATOM 706 C CA . ALA A 1 93 ? -6.768 -0.496 2.233 1.00 91.69 93 ALA A CA 1
ATOM 707 C C . ALA A 1 93 ? -6.256 -1.917 1.918 1.00 91.69 93 ALA A C 1
ATOM 709 O O . ALA A 1 93 ? -5.794 -2.571 2.855 1.00 91.69 93 ALA A O 1
ATOM 710 N N . PRO A 1 94 ? -6.187 -2.370 0.646 1.00 91.56 94 PRO A N 1
ATOM 711 C CA . PRO A 1 94 ? -5.698 -3.714 0.324 1.00 91.56 94 PRO A CA 1
ATOM 712 C C . PRO A 1 94 ? -4.239 -3.982 0.727 1.00 91.56 94 PRO A C 1
ATOM 714 O O . PRO A 1 94 ? -3.832 -5.135 0.801 1.00 91.56 94 PRO A O 1
ATOM 717 N N . LEU A 1 95 ? -3.434 -2.942 0.975 1.00 92.19 95 LEU A N 1
ATOM 718 C CA . LEU A 1 95 ? -2.023 -3.096 1.350 1.00 92.19 95 LEU A CA 1
ATOM 719 C C . LEU A 1 95 ? -1.821 -3.347 2.846 1.00 92.19 95 LEU A C 1
ATOM 721 O O . LEU A 1 95 ? -0.784 -3.872 3.236 1.00 92.19 95 LEU A O 1
ATOM 725 N N . VAL A 1 96 ? -2.774 -2.928 3.683 1.00 93.69 96 VAL A N 1
ATOM 726 C CA . VAL A 1 96 ? -2.618 -2.915 5.149 1.00 93.69 96 VAL A CA 1
ATOM 727 C C . VAL A 1 96 ? -3.748 -3.629 5.886 1.00 93.69 96 VAL A C 1
ATOM 729 O O . VAL A 1 96 ? -3.600 -3.919 7.071 1.00 93.69 96 VAL A O 1
ATOM 732 N N . ALA A 1 97 ? -4.873 -3.910 5.222 1.00 93.75 97 ALA A N 1
ATOM 733 C CA . ALA A 1 97 ? -6.073 -4.447 5.855 1.00 93.75 97 ALA A CA 1
ATOM 734 C C . ALA A 1 97 ? -5.822 -5.755 6.610 1.00 93.75 97 ALA A C 1
ATOM 736 O O . ALA A 1 97 ? -6.301 -5.892 7.734 1.00 93.75 97 ALA A O 1
ATOM 737 N N . ASP A 1 98 ? -5.043 -6.675 6.041 1.00 92.94 98 ASP A N 1
ATOM 738 C CA . ASP A 1 98 ? -4.746 -7.960 6.681 1.00 92.94 98 ASP A CA 1
ATOM 739 C C . ASP A 1 98 ? -3.955 -7.772 7.979 1.00 92.94 98 ASP A C 1
ATOM 741 O O . ASP A 1 98 ? -4.325 -8.314 9.020 1.00 92.94 98 ASP A O 1
ATOM 745 N N . ALA A 1 99 ? -2.939 -6.907 7.963 1.00 94.12 99 ALA A N 1
ATOM 746 C CA . ALA A 1 99 ? -2.143 -6.599 9.147 1.00 94.12 99 ALA A CA 1
ATOM 747 C C . ALA A 1 99 ? -2.958 -5.869 10.230 1.00 94.12 99 ALA A C 1
ATOM 749 O O . ALA A 1 99 ? -2.787 -6.121 11.424 1.00 94.12 99 ALA A O 1
ATOM 750 N N . ILE A 1 100 ? -3.868 -4.970 9.833 1.00 93.88 100 ILE A N 1
ATOM 751 C CA . ILE A 1 100 ? -4.801 -4.314 10.762 1.00 93.88 100 ILE A CA 1
ATOM 752 C C . ILE A 1 100 ? -5.742 -5.361 11.371 1.00 93.88 100 ILE A C 1
ATOM 754 O O . ILE A 1 100 ? -5.939 -5.368 12.586 1.00 93.88 100 ILE A O 1
ATOM 758 N N . ARG A 1 101 ? -6.304 -6.257 10.552 1.00 93.25 101 ARG A N 1
ATOM 759 C CA . ARG A 1 101 ? -7.213 -7.321 10.997 1.00 93.25 101 ARG A CA 1
ATOM 760 C C . ARG A 1 101 ? -6.542 -8.224 12.025 1.00 93.25 101 ARG A C 1
ATOM 762 O O . ARG A 1 101 ? -7.109 -8.442 13.096 1.00 93.25 101 ARG A O 1
ATOM 769 N N . GLU A 1 102 ? -5.330 -8.683 11.724 1.00 92.69 102 GLU A N 1
ATOM 770 C CA . GLU A 1 102 ? -4.519 -9.506 12.622 1.00 92.69 102 GLU A CA 1
ATOM 771 C C . GLU A 1 102 ? -4.228 -8.773 13.935 1.00 92.69 102 GLU A C 1
ATOM 773 O O . GLU A 1 102 ? -4.452 -9.319 15.015 1.00 92.69 102 GLU A O 1
ATOM 778 N N . ARG A 1 103 ? -3.804 -7.503 13.862 1.00 92.50 103 ARG A N 1
ATOM 779 C CA . ARG A 1 103 ? -3.475 -6.716 15.055 1.00 92.50 103 ARG A CA 1
ATOM 780 C C . ARG A 1 103 ? -4.686 -6.460 15.954 1.00 92.50 103 ARG A C 1
ATOM 782 O O . ARG A 1 103 ? -4.536 -6.442 17.173 1.00 92.50 103 ARG A O 1
ATOM 789 N N . MET A 1 104 ? -5.864 -6.220 15.376 1.00 90.81 104 MET A N 1
ATOM 790 C CA . MET A 1 104 ? -7.072 -5.897 16.141 1.00 90.81 104 MET A CA 1
ATOM 791 C C . MET A 1 104 ? -7.771 -7.135 16.716 1.00 90.81 104 MET A C 1
ATOM 793 O O . MET A 1 104 ? -8.491 -7.003 17.706 1.00 90.81 104 MET A O 1
ATOM 797 N N . GLY A 1 105 ? -7.599 -8.314 16.108 1.00 89.69 105 GLY A N 1
ATOM 798 C CA . GLY A 1 105 ? -8.197 -9.564 16.592 1.00 89.69 105 GLY A CA 1
ATOM 799 C C . GLY A 1 105 ? -9.732 -9.547 16.634 1.00 89.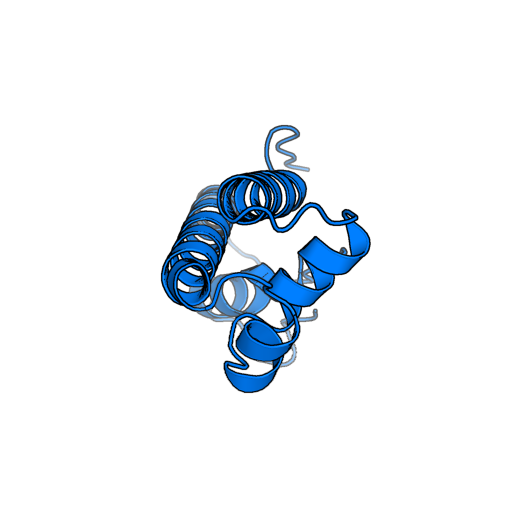69 105 GLY A C 1
ATOM 800 O O . GLY A 1 105 ? -10.341 -10.189 17.491 1.00 89.69 105 GLY A O 1
ATOM 801 N N . LEU A 1 106 ? -10.371 -8.771 15.751 1.00 89.25 106 LEU A N 1
ATOM 802 C CA . LEU A 1 106 ? -11.830 -8.697 15.655 1.00 89.25 106 LEU A CA 1
ATOM 803 C C . LEU A 1 106 ? -12.398 -9.924 14.929 1.00 89.25 106 LEU A C 1
ATOM 805 O O . LEU A 1 106 ? -11.739 -10.536 14.092 1.00 89.25 106 LEU A O 1
ATOM 809 N N . ARG A 1 107 ? -13.659 -10.258 15.224 1.00 88.38 107 ARG A N 1
ATOM 810 C CA . ARG A 1 107 ? -14.414 -11.261 14.457 1.00 88.38 107 ARG A CA 1
ATOM 811 C C . ARG A 1 107 ? -14.620 -10.778 13.019 1.00 88.38 107 ARG A C 1
ATOM 813 O O . ARG A 1 107 ? -14.737 -9.574 12.794 1.00 88.38 107 ARG A O 1
ATOM 820 N N . GLU A 1 108 ? -14.725 -11.709 12.073 1.00 85.88 108 GLU A N 1
ATOM 821 C CA . GLU A 1 108 ? -14.874 -11.393 10.643 1.00 85.88 108 GLU A CA 1
ATOM 822 C C . GLU A 1 108 ? -16.081 -10.493 10.344 1.00 85.88 108 GLU A C 1
ATOM 824 O O . GLU A 1 108 ? -15.968 -9.563 9.555 1.00 85.88 108 GLU A O 1
ATOM 829 N N . ASP A 1 109 ? -17.206 -10.680 11.044 1.00 91.75 109 ASP A N 1
ATOM 830 C CA . ASP A 1 109 ? -18.420 -9.863 10.899 1.00 91.75 109 ASP A CA 1
ATOM 831 C C . ASP A 1 109 ? -18.258 -8.409 11.383 1.00 91.75 109 ASP A C 1
ATOM 833 O O . ASP A 1 109 ? -19.154 -7.586 11.203 1.00 91.75 109 ASP A O 1
ATOM 837 N N . ARG A 1 110 ? -17.121 -8.081 12.006 1.00 91.81 110 ARG A N 1
ATOM 838 C CA . ARG A 1 110 ? -16.839 -6.772 12.613 1.00 91.81 110 ARG A CA 1
ATOM 839 C C . ARG A 1 110 ? -15.670 -6.035 11.969 1.00 91.81 110 ARG A C 1
ATOM 841 O O . ARG A 1 110 ? -15.288 -4.972 12.463 1.00 91.81 110 ARG A O 1
ATOM 848 N N . PHE A 1 111 ? -15.108 -6.582 10.895 1.00 94.69 111 PHE A N 1
ATOM 849 C CA . PHE A 1 111 ? -14.006 -5.987 10.151 1.00 94.69 111 PHE A CA 1
ATOM 850 C C . PHE A 1 111 ? -14.369 -5.892 8.669 1.00 94.69 111 PHE A C 1
ATOM 852 O O . PHE A 1 111 ? -14.505 -6.908 7.995 1.00 94.69 111 PHE A O 1
ATOM 859 N N . VAL A 1 112 ? -14.505 -4.670 8.161 1.00 93.19 112 VAL A N 1
ATOM 860 C CA . VAL A 1 112 ? -14.896 -4.407 6.769 1.00 93.19 112 VAL A CA 1
ATOM 861 C C . VAL A 1 112 ? -13.756 -3.700 6.038 1.00 93.19 112 VAL A C 1
ATOM 863 O O . VAL A 1 112 ? -13.101 -2.831 6.616 1.00 93.19 112 VAL A O 1
ATOM 866 N N . VAL A 1 113 ? -13.525 -4.081 4.781 1.00 89.31 113 VAL A N 1
ATOM 867 C CA . VAL A 1 113 ? -12.558 -3.472 3.851 1.00 89.31 113 VAL A CA 1
ATOM 868 C C . VAL A 1 113 ? -13.301 -3.052 2.596 1.00 89.31 113 VAL A C 1
ATOM 870 O O . VAL A 1 113 ? -14.095 -3.892 2.117 1.00 89.31 113 VAL A O 1
#